Protein AF-A0A349ME49-F1 (afdb_monomer_lite)

Radius of gyration: 11.84 Å; chains: 1; bounding box: 28×22×29 Å

Secondary structure (DSSP, 8-state):
--SS--EEEE---SS---EEEEEE--HHHHHHHHHTT-SEEEEEE-S--TTS--S--HHHHHHHHHHHHTT-EEEE-STT-

Sequence (81 aa):
SDYCPNGIQVRGSRNIKRIVTGVSACLELFQAAADQKADLVLVHHGLFWEKDSRIVQGSLKKRLQVLMEHNLSLMAFHLPL

Structure (mmCIF, N/CA/C/O backbone):
data_AF-A0A349ME49-F1
#
_entry.id   AF-A0A349ME49-F1
#
loop_
_atom_site.group_PDB
_atom_site.id
_atom_site.type_symbol
_atom_site.label_atom_id
_atom_site.label_alt_id
_atom_site.label_comp_id
_atom_site.label_asym_id
_atom_site.label_entity_id
_atom_site.label_seq_id
_atom_site.pdbx_PDB_ins_code
_atom_site.Cartn_x
_atom_site.Cartn_y
_atom_sit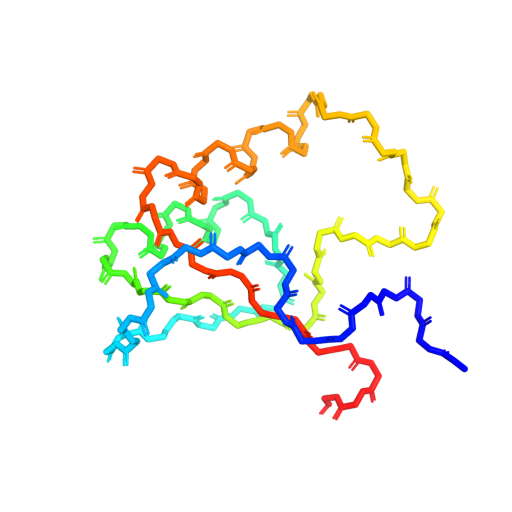e.Cartn_z
_atom_site.occupancy
_atom_site.B_iso_or_equiv
_atom_site.auth_seq_id
_atom_site.auth_comp_id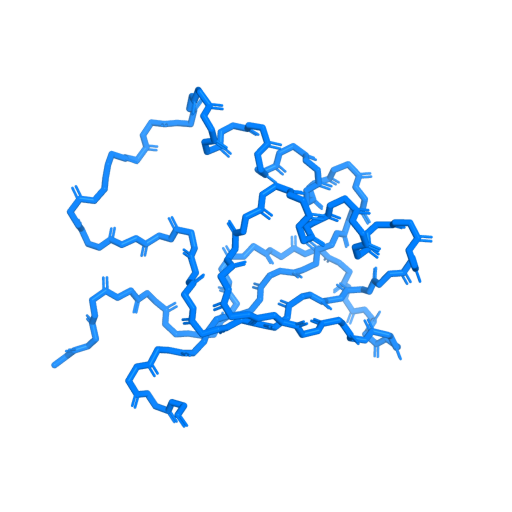
_atom_site.auth_asym_id
_atom_site.auth_atom_id
_atom_site.pdbx_PDB_model_num
ATOM 1 N N . SER A 1 1 ? -4.529 -11.696 -18.688 1.00 80.38 1 SER A N 1
ATOM 2 C CA . SER A 1 1 ? -4.117 -11.741 -17.273 1.00 80.38 1 SER A CA 1
ATOM 3 C C . SER A 1 1 ? -3.797 -10.327 -16.832 1.00 80.38 1 SER A C 1
ATOM 5 O O . SER A 1 1 ? -3.571 -9.487 -17.695 1.00 80.38 1 SER A O 1
ATOM 7 N N . ASP A 1 2 ? -3.840 -10.045 -15.531 1.00 93.31 2 ASP A N 1
ATOM 8 C CA . ASP A 1 2 ? -3.403 -8.749 -14.998 1.00 93.31 2 ASP A CA 1
ATOM 9 C C . ASP A 1 2 ? -1.873 -8.716 -14.844 1.00 93.31 2 ASP A C 1
ATOM 11 O O . ASP A 1 2 ? -1.246 -9.768 -14.778 1.00 93.31 2 ASP A O 1
ATOM 15 N N . TYR A 1 3 ? -1.294 -7.519 -14.775 1.00 95.38 3 TYR A N 1
ATOM 16 C CA . TYR A 1 3 ? 0.141 -7.263 -14.617 1.00 95.38 3 TYR A CA 1
ATOM 17 C C . TYR A 1 3 ? 0.567 -7.105 -13.151 1.00 95.38 3 TYR A C 1
ATOM 19 O O . TYR A 1 3 ? 1.747 -6.887 -12.855 1.00 95.38 3 TYR A O 1
ATOM 27 N N . CYS A 1 4 ? -0.392 -7.167 -12.229 1.00 95.38 4 CYS A N 1
ATOM 28 C CA . CYS A 1 4 ? -0.172 -7.116 -10.792 1.00 95.38 4 CYS A CA 1
ATOM 29 C C . CYS A 1 4 ? -1.193 -8.012 -10.061 1.00 95.38 4 CYS A C 1
ATOM 31 O O . CYS A 1 4 ? -2.239 -8.355 -10.620 1.00 95.38 4 CYS A O 1
ATOM 33 N N . PRO A 1 5 ? -0.916 -8.427 -8.812 1.00 96.12 5 PRO A N 1
ATOM 34 C CA . PRO A 1 5 ? -1.878 -9.177 -8.027 1.00 96.12 5 PRO A CA 1
ATOM 35 C C . PRO A 1 5 ? -3.032 -8.264 -7.595 1.00 96.12 5 PRO A C 1
ATOM 37 O O . PRO A 1 5 ? -2.821 -7.278 -6.883 1.00 96.12 5 PRO A O 1
ATOM 40 N N . ASN A 1 6 ? -4.247 -8.636 -8.000 1.00 97.94 6 ASN A N 1
ATOM 41 C CA . ASN A 1 6 ? -5.491 -8.032 -7.528 1.00 97.94 6 ASN A CA 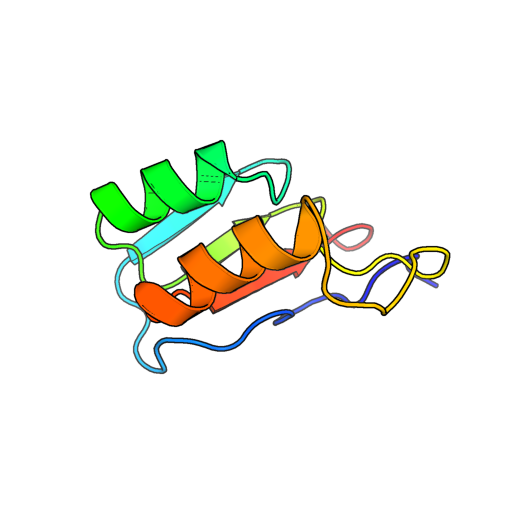1
ATOM 42 C C . ASN A 1 6 ? -5.845 -8.537 -6.120 1.00 97.94 6 ASN A C 1
ATOM 44 O O . ASN A 1 6 ? -5.666 -9.714 -5.803 1.00 97.94 6 ASN A O 1
ATOM 48 N N . GLY A 1 7 ? -6.392 -7.654 -5.288 1.00 97.88 7 GLY A N 1
ATOM 49 C CA . GLY A 1 7 ? -6.746 -7.922 -3.899 1.00 97.88 7 GLY A CA 1
ATOM 50 C C . GLY A 1 7 ? -5.707 -7.405 -2.902 1.00 97.88 7 GLY A C 1
ATOM 51 O O . GLY A 1 7 ? -5.090 -6.361 -3.105 1.00 97.88 7 GLY A O 1
ATOM 52 N N . ILE A 1 8 ? -5.572 -8.091 -1.761 1.00 97.88 8 ILE A N 1
ATOM 53 C CA . ILE A 1 8 ? -4.686 -7.660 -0.667 1.00 97.88 8 ILE A CA 1
ATOM 54 C C . ILE A 1 8 ? -3.229 -7.883 -1.075 1.00 97.88 8 ILE A C 1
ATOM 56 O O . ILE A 1 8 ? -2.816 -9.018 -1.298 1.00 97.88 8 ILE A O 1
ATOM 60 N N . GLN A 1 9 ? -2.446 -6.808 -1.097 1.00 97.88 9 GLN A N 1
ATOM 61 C CA . GLN A 1 9 ? -1.015 -6.842 -1.403 1.00 97.88 9 GLN A CA 1
ATOM 62 C C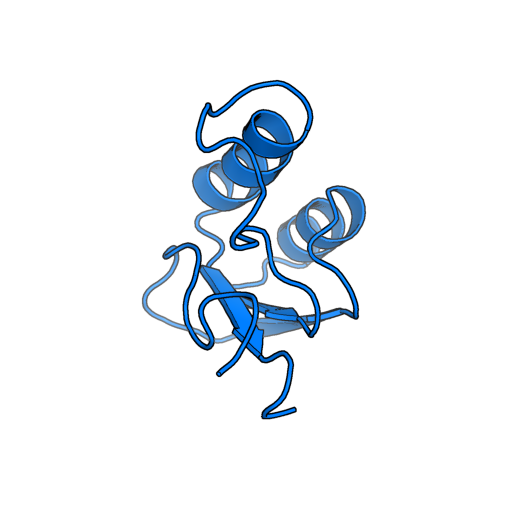 . GLN A 1 9 ? -0.148 -6.776 -0.142 1.00 97.88 9 GLN A C 1
ATOM 64 O O . GLN A 1 9 ? 0.871 -7.456 -0.053 1.00 97.88 9 GLN A O 1
ATOM 69 N N . VAL A 1 10 ? -0.560 -5.986 0.852 1.00 98.38 10 VAL A N 1
ATOM 70 C CA . VAL A 1 10 ? 0.091 -5.904 2.168 1.00 98.38 10 VAL A CA 1
ATOM 71 C C . VAL A 1 10 ? -0.993 -6.017 3.224 1.00 98.38 10 VAL A C 1
ATOM 73 O O . VAL A 1 10 ? -2.013 -5.335 3.146 1.00 98.38 10 VAL A O 1
ATOM 76 N N . ARG A 1 11 ? -0.804 -6.906 4.197 1.00 98.12 11 ARG A N 1
ATOM 77 C CA . ARG A 1 11 ? -1.792 -7.156 5.246 1.00 98.12 11 ARG A CA 1
ATOM 78 C C . ARG A 1 11 ? -1.376 -6.444 6.530 1.00 98.12 11 ARG A C 1
ATOM 80 O O . ARG A 1 11 ? -0.292 -6.712 7.036 1.00 98.12 11 ARG A O 1
ATOM 87 N N . GLY A 1 12 ? -2.261 -5.594 7.042 1.00 97.19 12 GLY A N 1
ATOM 88 C CA . GLY A 1 12 ? -2.156 -4.938 8.344 1.00 97.19 12 GLY A CA 1
ATOM 89 C C . GLY A 1 12 ? -3.348 -5.308 9.230 1.00 97.19 12 GLY A C 1
ATOM 90 O O . GLY A 1 12 ? -3.581 -6.490 9.510 1.00 97.19 12 GLY A O 1
ATOM 91 N N . SER A 1 13 ? -4.133 -4.305 9.637 1.00 93.94 13 SER A N 1
ATOM 92 C CA . SER A 1 13 ? -5.311 -4.464 10.496 1.00 93.94 13 SER A CA 1
ATOM 93 C C . SER A 1 13 ? -6.301 -5.502 9.959 1.00 93.94 13 SER A C 1
ATOM 95 O O . SER A 1 13 ? -6.649 -5.521 8.779 1.00 93.94 13 SER A O 1
ATOM 97 N N . ARG A 1 14 ? -6.794 -6.366 10.857 1.00 93.94 14 ARG A N 1
ATOM 98 C CA . ARG A 1 14 ? -7.874 -7.324 10.559 1.00 93.94 14 ARG A CA 1
ATOM 99 C C . ARG A 1 14 ? -9.265 -6.699 10.654 1.00 93.94 14 ARG A C 1
ATOM 101 O O . ARG A 1 14 ? -10.209 -7.272 10.123 1.00 93.94 14 ARG A O 1
ATOM 108 N N . ASN A 1 15 ? -9.399 -5.574 11.354 1.00 96.56 15 ASN A N 1
ATOM 109 C CA . ASN A 1 15 ? -10.672 -4.896 11.569 1.00 96.56 15 ASN A CA 1
ATOM 110 C C . ASN A 1 15 ? -10.660 -3.578 10.798 1.00 96.56 15 ASN A C 1
ATOM 112 O O . ASN A 1 15 ? -9.961 -2.649 11.192 1.00 96.56 15 ASN A O 1
ATOM 116 N N . ILE A 1 16 ? -11.400 -3.517 9.694 1.00 98.00 16 ILE A N 1
ATOM 117 C CA . ILE A 1 16 ? -11.395 -2.360 8.799 1.00 98.00 16 ILE A CA 1
ATOM 118 C C . ILE A 1 16 ? -12.590 -1.471 9.132 1.00 98.00 16 ILE A C 1
ATOM 120 O O . ILE A 1 16 ? -13.733 -1.847 8.885 1.00 98.00 16 ILE A O 1
ATOM 124 N N . LYS A 1 17 ? -12.326 -0.290 9.694 1.00 98.12 17 LYS A N 1
ATOM 125 C CA . LYS A 1 17 ? -13.331 0.739 9.994 1.00 98.12 17 LYS A CA 1
ATOM 126 C C . LYS A 1 17 ? -13.178 1.969 9.109 1.00 98.12 17 LYS A C 1
ATOM 128 O O . LYS A 1 17 ? -14.175 2.609 8.789 1.00 98.12 17 LYS A O 1
ATOM 133 N N . ARG A 1 18 ? -11.947 2.310 8.719 1.00 98.44 18 ARG A N 1
ATOM 134 C CA . ARG A 1 18 ? -11.648 3.447 7.846 1.00 98.44 18 ARG A CA 1
ATOM 135 C C . ARG A 1 18 ? -10.835 3.012 6.637 1.00 98.44 18 ARG A C 1
ATOM 137 O O . ARG A 1 18 ? -9.753 2.443 6.772 1.00 98.44 18 ARG A O 1
ATOM 144 N N . ILE A 1 19 ? -11.349 3.357 5.462 1.00 98.62 19 ILE A N 1
ATOM 145 C CA . ILE A 1 19 ? -10.693 3.130 4.179 1.00 98.62 19 ILE A CA 1
ATOM 146 C C . ILE A 1 19 ? -10.293 4.481 3.596 1.00 98.62 19 ILE A C 1
ATOM 148 O O . ILE A 1 19 ? -11.103 5.406 3.559 1.00 98.62 19 ILE A O 1
ATOM 152 N N . VAL A 1 20 ? -9.053 4.579 3.132 1.00 98.75 20 VAL A N 1
ATOM 153 C CA . VAL A 1 20 ? -8.582 5.682 2.289 1.00 98.75 20 VAL A CA 1
ATOM 154 C C . VAL A 1 20 ? -8.388 5.151 0.877 1.00 98.75 20 VAL A C 1
ATOM 156 O O . VAL A 1 20 ? -7.888 4.046 0.685 1.00 98.75 20 VAL A O 1
ATOM 159 N N . THR A 1 21 ? -8.791 5.926 -0.123 1.00 98.75 21 THR A N 1
ATOM 160 C CA . THR A 1 21 ? -8.652 5.549 -1.531 1.00 98.75 21 THR A CA 1
ATOM 161 C C . THR A 1 21 ? -7.673 6.470 -2.241 1.00 98.75 21 THR A C 1
ATOM 163 O O . THR A 1 21 ? -7.603 7.659 -1.931 1.00 98.75 21 THR A O 1
ATOM 166 N N . GLY A 1 22 ? -6.965 5.955 -3.239 1.00 98.31 22 GLY A N 1
ATOM 167 C CA . GLY A 1 22 ? -6.127 6.760 -4.125 1.00 98.31 22 GLY A CA 1
ATOM 168 C C . GLY A 1 22 ? -5.902 6.069 -5.464 1.00 98.31 22 GLY A C 1
ATOM 169 O O . GLY A 1 22 ? -6.260 4.912 -5.639 1.00 98.31 22 GLY A O 1
ATOM 170 N N . VAL A 1 23 ? -5.298 6.762 -6.428 1.00 98.44 23 VAL A N 1
ATOM 171 C CA . VAL A 1 23 ? -5.001 6.148 -7.735 1.00 98.44 23 VAL A CA 1
ATOM 172 C C . VAL A 1 23 ? -3.801 5.204 -7.631 1.00 98.44 23 VAL A C 1
ATOM 174 O O . VAL A 1 23 ? -3.869 4.073 -8.103 1.00 98.44 23 VAL A O 1
ATOM 177 N N . SER A 1 24 ? -2.725 5.638 -6.965 1.00 98.38 24 SER A N 1
ATOM 178 C CA . SER A 1 24 ? -1.448 4.915 -6.920 1.00 98.38 24 SER A CA 1
ATOM 179 C C . SER A 1 24 ? -0.925 4.729 -5.498 1.00 98.38 24 SER A C 1
ATOM 181 O O . SER A 1 24 ? -1.013 5.637 -4.675 1.00 98.38 24 SER A O 1
ATOM 183 N N . ALA A 1 25 ? -0.298 3.580 -5.238 1.00 98.44 25 ALA A N 1
ATOM 184 C CA . ALA A 1 25 ? 0.418 3.244 -4.005 1.00 98.44 25 ALA A CA 1
ATOM 185 C C . ALA A 1 25 ? 1.737 4.039 -3.843 1.00 98.44 25 ALA A C 1
ATOM 187 O O . ALA A 1 25 ? 2.839 3.471 -3.869 1.00 98.44 25 ALA A O 1
ATOM 188 N N . CYS A 1 26 ? 1.645 5.367 -3.723 1.00 98.44 26 CYS A N 1
ATOM 189 C CA . CYS A 1 26 ? 2.779 6.249 -3.442 1.00 98.44 26 CYS A CA 1
ATOM 190 C C . CYS A 1 26 ? 2.977 6.473 -1.932 1.00 98.44 26 CYS A C 1
ATOM 192 O O . CYS A 1 26 ? 2.105 6.172 -1.117 1.00 98.44 26 CYS A O 1
ATOM 194 N N . LEU A 1 27 ? 4.158 6.971 -1.555 1.00 98.69 27 LEU A N 1
ATOM 195 C CA . LEU A 1 27 ? 4.524 7.175 -0.150 1.00 98.69 27 LEU A CA 1
ATOM 196 C C . LEU A 1 27 ? 3.640 8.238 0.513 1.00 98.69 27 LEU A C 1
ATOM 198 O O . LEU A 1 27 ? 3.218 8.073 1.651 1.00 98.69 27 LEU A O 1
ATOM 202 N N . GLU A 1 28 ? 3.328 9.296 -0.226 1.00 98.62 28 GLU A N 1
ATOM 203 C CA . GLU A 1 28 ? 2.523 10.431 0.215 1.00 98.62 28 GLU A CA 1
ATOM 204 C C . GLU A 1 28 ? 1.095 9.993 0.559 1.00 98.62 28 GLU A C 1
ATOM 206 O O . GLU A 1 28 ? 0.555 10.403 1.584 1.00 98.62 28 GLU A O 1
ATOM 211 N N . LEU A 1 29 ? 0.509 9.097 -0.247 1.00 98.81 29 LEU A N 1
ATOM 212 C CA . LEU A 1 29 ? -0.799 8.505 0.038 1.00 98.81 29 LEU A CA 1
ATOM 213 C C . LEU A 1 29 ? -0.767 7.699 1.339 1.00 98.81 29 LEU A C 1
ATOM 215 O O . LEU A 1 29 ? -1.690 7.797 2.144 1.00 98.81 29 LEU A O 1
ATOM 219 N N . PHE A 1 30 ? 0.281 6.901 1.551 1.00 98.81 30 PHE A N 1
ATOM 220 C CA . PHE A 1 30 ? 0.400 6.089 2.762 1.00 98.81 30 PHE A CA 1
ATOM 221 C C . PHE A 1 30 ? 0.598 6.944 4.008 1.00 98.81 30 PHE A C 1
ATOM 223 O O . PHE A 1 30 ? -0.023 6.654 5.027 1.00 98.81 30 PHE A O 1
ATOM 230 N N . GLN A 1 31 ? 1.377 8.024 3.916 1.00 98.69 31 GLN A N 1
ATOM 231 C CA . GLN A 1 31 ? 1.534 8.964 5.022 1.00 98.69 31 GLN A CA 1
ATOM 232 C C . GLN A 1 31 ? 0.206 9.659 5.350 1.00 98.69 31 GLN A C 1
ATOM 234 O O . GLN A 1 31 ? -0.223 9.648 6.499 1.00 98.69 31 GLN A O 1
ATOM 239 N N . ALA A 1 32 ? -0.510 10.160 4.338 1.00 98.75 32 ALA A N 1
ATOM 240 C CA . ALA A 1 32 ? -1.819 10.778 4.541 1.00 98.75 32 ALA A CA 1
ATOM 241 C C . ALA A 1 32 ? -2.851 9.789 5.119 1.00 98.75 32 ALA A C 1
ATOM 243 O O . ALA A 1 32 ? -3.665 10.150 5.969 1.00 98.75 32 ALA A O 1
ATOM 244 N N . ALA A 1 33 ? -2.818 8.524 4.690 1.00 98.75 33 ALA A N 1
ATOM 245 C CA . ALA A 1 33 ? -3.682 7.480 5.233 1.00 98.75 33 ALA A CA 1
ATOM 246 C C . ALA A 1 33 ? -3.352 7.153 6.699 1.00 98.75 33 ALA A C 1
ATOM 248 O O . ALA A 1 33 ? -4.267 6.959 7.504 1.00 98.75 33 ALA A O 1
ATOM 249 N N . ALA A 1 34 ? -2.065 7.124 7.051 1.00 98.50 34 ALA A N 1
ATOM 250 C CA . ALA A 1 34 ? -1.600 6.948 8.420 1.00 98.50 34 ALA A CA 1
ATOM 251 C C . ALA A 1 34 ? -2.046 8.105 9.328 1.00 98.50 34 ALA A C 1
ATOM 253 O O . ALA A 1 34 ? -2.598 7.855 10.402 1.00 98.50 34 ALA A O 1
ATOM 254 N N . ASP A 1 35 ? -1.903 9.352 8.871 1.00 98.50 35 ASP A N 1
ATOM 255 C CA . ASP A 1 35 ? -2.326 10.552 9.606 1.00 98.50 35 ASP A CA 1
ATOM 256 C C . ASP A 1 35 ? -3.838 10.537 9.875 1.00 98.50 35 ASP A C 1
ATOM 258 O O . ASP A 1 35 ? -4.307 10.876 10.964 1.00 98.50 35 ASP A O 1
ATOM 262 N N . GLN A 1 36 ? -4.610 10.039 8.906 1.00 98.31 36 GLN A N 1
ATOM 263 C CA . GLN A 1 36 ? -6.051 9.843 9.038 1.00 98.31 36 GLN A CA 1
ATOM 264 C C . GLN A 1 36 ? -6.430 8.596 9.840 1.00 98.31 36 GLN A C 1
ATOM 266 O O . GLN A 1 36 ? -7.623 8.342 10.016 1.00 98.31 36 GLN A O 1
ATOM 271 N N . LYS A 1 37 ? -5.468 7.815 10.347 1.00 97.94 37 LYS A N 1
ATOM 272 C CA . LYS A 1 37 ? -5.689 6.542 11.053 1.00 97.94 37 LYS A CA 1
ATOM 273 C C . LYS A 1 37 ? -6.599 5.610 10.248 1.00 97.94 37 LYS A C 1
ATOM 275 O O . LYS A 1 37 ? -7.657 5.192 10.732 1.00 97.94 37 LYS A O 1
ATOM 280 N N . ALA A 1 38 ? -6.267 5.410 8.975 1.00 98.62 38 ALA A N 1
ATOM 281 C CA . ALA A 1 38 ? -6.919 4.411 8.141 1.00 98.62 38 ALA A CA 1
ATOM 282 C C . ALA A 1 38 ? -6.531 2.995 8.596 1.00 98.62 38 ALA A C 1
ATOM 284 O O . ALA A 1 38 ? -5.487 2.796 9.209 1.00 98.62 38 ALA A O 1
ATOM 285 N N . ASP A 1 39 ? -7.367 2.014 8.272 1.00 98.75 39 ASP A N 1
ATOM 286 C CA . ASP A 1 39 ? -7.059 0.591 8.454 1.00 98.75 39 ASP A CA 1
ATOM 287 C C . ASP A 1 39 ? -6.658 -0.063 7.122 1.00 98.75 39 ASP A C 1
ATOM 289 O O . ASP A 1 39 ? -5.924 -1.055 7.091 1.00 98.75 39 ASP A O 1
ATOM 293 N N . LEU A 1 40 ? -7.157 0.490 6.009 1.00 98.75 40 LEU A N 1
ATOM 294 C CA . LEU A 1 40 ? -6.921 -0.001 4.658 1.00 98.75 40 LEU A CA 1
ATOM 295 C C . LEU A 1 40 ? -6.784 1.153 3.661 1.00 98.75 40 LEU A C 1
ATOM 297 O O . LEU A 1 40 ? -7.558 2.110 3.685 1.00 98.75 40 LEU A O 1
ATOM 301 N N . VAL A 1 41 ? -5.824 1.018 2.751 1.00 98.81 41 VAL A N 1
ATOM 302 C CA . VAL A 1 41 ? -5.686 1.839 1.550 1.00 98.81 41 VAL A CA 1
ATOM 303 C C . VAL A 1 41 ? -6.108 1.013 0.338 1.00 98.81 41 VAL A C 1
ATOM 305 O O . VAL A 1 41 ? -5.586 -0.083 0.128 1.00 98.81 41 VAL A O 1
ATOM 308 N N . LEU A 1 42 ? -7.053 1.530 -0.448 1.00 98.75 42 LEU A N 1
ATOM 309 C CA . LEU A 1 42 ? -7.527 0.924 -1.693 1.00 98.75 42 LEU A CA 1
ATOM 310 C C . LEU A 1 42 ? -7.030 1.742 -2.889 1.00 98.75 42 LEU A C 1
ATOM 312 O O . LEU A 1 42 ? -7.267 2.949 -2.951 1.00 98.75 42 LEU A O 1
ATOM 316 N N . VAL A 1 43 ? -6.352 1.093 -3.836 1.00 98.88 43 VAL A N 1
ATOM 317 C CA . VAL A 1 43 ? -5.783 1.765 -5.015 1.00 98.88 43 VAL A CA 1
ATOM 318 C C . VAL A 1 43 ? -6.048 1.036 -6.325 1.00 98.88 43 VAL A C 1
ATOM 320 O O . VAL A 1 43 ? -6.341 -0.158 -6.331 1.00 98.88 43 VAL A O 1
ATOM 323 N N . HIS A 1 44 ? -5.875 1.751 -7.438 1.00 98.44 44 HIS A N 1
ATOM 324 C CA . HIS A 1 44 ? -5.826 1.142 -8.765 1.00 98.44 44 HIS A CA 1
ATOM 325 C C . HIS A 1 44 ? -4.434 0.553 -9.061 1.00 98.44 44 HIS A C 1
ATOM 327 O O . HIS A 1 44 ? -4.289 -0.628 -9.367 1.00 98.44 44 HIS A O 1
ATOM 333 N N . HIS A 1 45 ? -3.376 1.349 -8.876 1.00 98.31 45 HIS A N 1
ATOM 334 C CA . HIS A 1 45 ? -1.988 0.934 -9.093 1.00 98.31 45 HIS A CA 1
ATOM 335 C C . HIS A 1 45 ? -1.309 0.525 -7.778 1.00 98.31 45 HIS A C 1
ATOM 337 O O . HIS A 1 45 ? -0.937 1.376 -6.964 1.00 98.31 45 HIS A O 1
ATOM 343 N N . GLY A 1 46 ? -1.134 -0.784 -7.578 1.00 97.94 46 GLY A N 1
ATOM 344 C CA . GLY A 1 46 ? -0.489 -1.364 -6.394 1.00 97.94 46 GLY A CA 1
ATOM 345 C C . GLY A 1 46 ? 1.048 -1.281 -6.377 1.00 97.94 46 GLY A C 1
ATOM 346 O O . GLY A 1 46 ? 1.675 -0.574 -7.166 1.00 97.94 46 GLY A O 1
ATOM 347 N N . LEU A 1 47 ? 1.668 -2.020 -5.451 1.00 97.75 47 LEU A N 1
ATOM 348 C CA . LEU A 1 47 ? 3.123 -2.070 -5.250 1.00 97.75 47 LEU A CA 1
ATOM 349 C C . LEU A 1 47 ? 3.843 -3.119 -6.102 1.00 97.75 47 LEU A C 1
ATOM 351 O O . LEU A 1 47 ? 5.031 -2.952 -6.362 1.00 97.75 47 LEU A O 1
ATOM 355 N N . PHE A 1 48 ? 3.176 -4.216 -6.468 1.00 96.88 48 PHE A N 1
ATOM 356 C CA . PHE A 1 48 ? 3.850 -5.405 -6.997 1.00 96.88 48 PHE A CA 1
ATOM 357 C C . PHE A 1 48 ? 3.498 -5.671 -8.460 1.00 96.88 48 PHE A C 1
ATOM 359 O O . PHE A 1 48 ? 2.574 -6.422 -8.748 1.00 96.88 48 PHE A O 1
ATOM 366 N N . TRP A 1 49 ? 4.275 -5.125 -9.390 1.00 96.62 49 TRP A N 1
ATOM 367 C CA . TRP A 1 49 ? 4.120 -5.430 -10.815 1.00 96.62 49 TRP A CA 1
ATOM 368 C C . TRP A 1 49 ? 4.942 -6.660 -11.210 1.00 96.62 49 TRP A C 1
ATOM 370 O O . TRP A 1 49 ? 5.885 -7.040 -10.510 1.00 96.62 49 TRP A O 1
ATOM 380 N N . GLU A 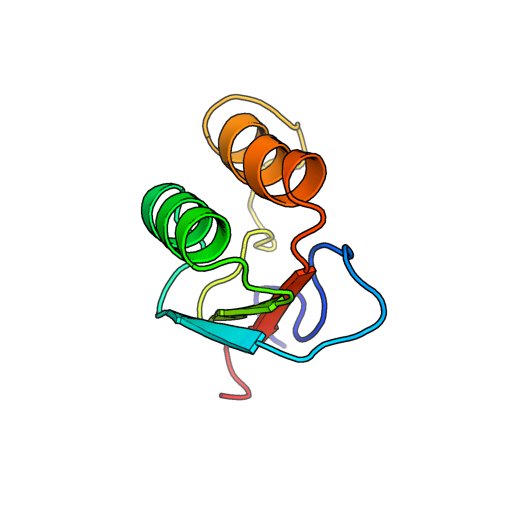1 50 ? 4.577 -7.332 -12.301 1.00 94.38 50 GLU A N 1
ATOM 381 C CA . GLU A 1 50 ? 5.254 -8.548 -12.780 1.00 94.38 50 GLU A CA 1
ATOM 382 C C . GLU A 1 50 ? 6.756 -8.348 -13.023 1.00 94.38 50 GLU A C 1
ATOM 384 O O . GLU A 1 50 ? 7.553 -9.212 -12.662 1.00 94.38 50 GLU A O 1
ATOM 389 N N . LYS A 1 51 ? 7.142 -7.203 -13.599 1.00 94.00 51 LYS A N 1
ATOM 390 C CA . LYS A 1 51 ? 8.521 -6.911 -14.032 1.00 94.00 51 LYS A CA 1
ATOM 391 C C . LYS A 1 51 ? 9.360 -6.158 -12.994 1.00 94.00 51 LYS A C 1
ATOM 393 O O . LYS A 1 51 ? 10.523 -5.861 -13.259 1.00 94.00 51 LYS A O 1
ATOM 398 N N . ASP A 1 52 ? 8.792 -5.856 -11.831 1.00 94.31 52 ASP A N 1
ATOM 399 C CA . ASP A 1 52 ? 9.498 -5.125 -10.783 1.00 94.31 52 ASP A CA 1
ATOM 400 C C . ASP A 1 52 ? 10.471 -6.022 -10.015 1.00 94.31 52 ASP A C 1
ATOM 402 O O . ASP A 1 52 ? 10.208 -7.200 -9.749 1.00 94.31 52 ASP A O 1
ATOM 406 N N . SER A 1 53 ? 11.583 -5.429 -9.574 1.00 94.69 53 SER A N 1
ATOM 407 C CA . SER A 1 53 ? 12.490 -6.084 -8.632 1.00 94.69 53 SER A CA 1
ATOM 408 C C . SER A 1 53 ? 11.759 -6.437 -7.336 1.00 94.69 53 SER A C 1
ATOM 410 O O . SER A 1 53 ? 11.040 -5.620 -6.759 1.00 94.69 53 SER A O 1
ATOM 412 N N . ARG A 1 54 ? 11.986 -7.657 -6.842 1.00 93.75 54 ARG A N 1
ATOM 413 C CA . ARG A 1 54 ? 11.444 -8.136 -5.560 1.00 93.75 54 ARG A CA 1
ATOM 414 C C . ARG A 1 54 ? 12.338 -7.795 -4.362 1.00 93.75 54 ARG A C 1
ATOM 416 O O . ARG A 1 54 ? 11.996 -8.132 -3.233 1.00 93.75 54 ARG A O 1
ATOM 423 N N . ILE A 1 55 ? 13.474 -7.131 -4.585 1.00 97.88 55 ILE A N 1
ATOM 424 C CA . ILE A 1 55 ? 14.379 -6.708 -3.511 1.00 97.88 55 ILE A CA 1
ATOM 425 C C . ILE A 1 55 ? 13.763 -5.512 -2.781 1.00 97.88 55 ILE A C 1
ATOM 427 O O . ILE A 1 55 ? 13.513 -4.461 -3.374 1.00 97.88 55 ILE A O 1
ATOM 431 N N . VAL A 1 56 ? 13.554 -5.644 -1.470 1.00 97.69 56 VAL A N 1
ATOM 432 C CA . VAL A 1 56 ? 12.986 -4.577 -0.636 1.00 97.69 56 VAL A CA 1
ATOM 433 C C . VAL A 1 56 ? 14.056 -3.537 -0.306 1.00 97.69 56 VAL A C 1
ATOM 435 O O . VAL A 1 56 ? 14.739 -3.597 0.714 1.00 97.69 56 VAL A O 1
ATOM 438 N N . GLN A 1 57 ? 14.194 -2.553 -1.190 1.00 97.75 57 GLN A N 1
ATOM 439 C CA . GLN A 1 57 ? 15.125 -1.434 -1.048 1.00 97.75 57 GLN A CA 1
ATOM 440 C C . GLN A 1 57 ? 14.517 -0.129 -1.576 1.00 97.75 57 GLN A C 1
ATOM 442 O O . GLN A 1 57 ? 13.416 -0.122 -2.132 1.00 97.75 57 GLN A O 1
ATOM 447 N N . GLY A 1 58 ? 15.219 0.991 -1.378 1.00 97.06 58 GLY A N 1
ATOM 448 C CA . GLY A 1 58 ? 14.827 2.293 -1.925 1.00 97.06 58 GLY A CA 1
ATOM 449 C C . GLY A 1 58 ? 13.372 2.674 -1.620 1.00 97.06 58 GLY A C 1
ATOM 450 O O . GLY A 1 58 ? 12.942 2.666 -0.465 1.00 97.06 58 GLY A O 1
ATOM 451 N N . SER A 1 59 ? 12.610 3.008 -2.666 1.00 96.06 59 SER A N 1
ATOM 452 C CA . SER A 1 59 ? 11.210 3.442 -2.558 1.00 96.06 59 SER A CA 1
ATOM 453 C C . SER A 1 59 ? 10.255 2.333 -2.109 1.00 96.06 59 SER A C 1
ATOM 455 O O . SER A 1 59 ? 9.288 2.621 -1.403 1.00 96.06 59 SER A O 1
ATOM 457 N N . LEU A 1 60 ? 10.499 1.072 -2.486 1.00 97.94 60 LEU A N 1
ATOM 458 C CA . LEU A 1 60 ? 9.679 -0.056 -2.037 1.00 97.94 60 LEU A CA 1
ATOM 459 C C . LEU A 1 60 ? 9.826 -0.248 -0.525 1.00 97.94 60 LEU A C 1
ATOM 461 O O . LEU A 1 60 ? 8.818 -0.355 0.167 1.00 97.94 60 LEU A O 1
ATOM 465 N N . LYS A 1 61 ? 11.062 -0.194 -0.006 1.00 98.50 61 LYS A N 1
ATOM 466 C CA . LYS A 1 61 ? 11.324 -0.273 1.440 1.00 98.50 61 LYS A CA 1
ATOM 467 C C . LYS A 1 61 ? 10.578 0.822 2.203 1.00 98.50 61 LYS A C 1
ATOM 469 O O . LYS A 1 61 ? 9.829 0.500 3.114 1.00 98.50 61 LYS A O 1
ATOM 474 N N . LYS A 1 62 ? 10.731 2.090 1.802 1.00 98.50 62 LYS A N 1
ATOM 475 C CA . LYS A 1 62 ? 10.075 3.227 2.478 1.00 98.50 62 LYS A CA 1
ATOM 476 C C . LYS A 1 62 ? 8.553 3.073 2.527 1.00 98.50 62 LYS A C 1
ATOM 478 O O . LYS A 1 62 ? 7.945 3.268 3.571 1.00 98.50 62 LYS A O 1
ATOM 483 N N . ARG A 1 63 ? 7.941 2.683 1.406 1.00 98.56 63 ARG A N 1
ATOM 484 C CA . ARG A 1 63 ? 6.490 2.472 1.313 1.00 98.56 63 ARG A CA 1
ATOM 485 C C . ARG A 1 63 ? 6.009 1.313 2.186 1.00 98.56 63 ARG A C 1
ATOM 487 O O . ARG A 1 63 ? 5.007 1.455 2.876 1.00 98.56 63 ARG A O 1
ATOM 494 N N . LEU A 1 64 ? 6.729 0.189 2.185 1.00 98.56 64 LEU A N 1
ATOM 495 C CA . LEU A 1 64 ? 6.404 -0.951 3.044 1.00 98.56 64 LEU A CA 1
ATOM 496 C C . LEU A 1 64 ? 6.576 -0.622 4.531 1.00 98.56 64 LEU A C 1
ATOM 498 O O . LEU A 1 64 ? 5.751 -1.059 5.324 1.00 98.56 64 LEU A O 1
ATOM 502 N N . GLN A 1 65 ? 7.591 0.166 4.900 1.00 98.56 65 GLN A N 1
ATOM 503 C CA . GLN A 1 65 ? 7.801 0.597 6.285 1.00 98.56 65 GLN A CA 1
ATOM 504 C C . GLN A 1 65 ? 6.591 1.356 6.827 1.00 98.56 65 GLN A C 1
ATOM 506 O O . GLN A 1 65 ? 6.058 0.939 7.845 1.00 98.56 65 GLN A O 1
ATOM 511 N N . VAL A 1 66 ? 6.088 2.370 6.113 1.00 98.69 66 VAL A N 1
ATOM 512 C CA . VAL A 1 66 ? 4.893 3.119 6.549 1.00 98.69 66 VAL A CA 1
ATOM 513 C C . VAL A 1 66 ? 3.688 2.191 6.718 1.00 98.69 66 VAL A C 1
ATOM 515 O O . VAL A 1 66 ? 2.995 2.250 7.731 1.00 98.69 66 VAL A O 1
ATOM 518 N N . LEU A 1 67 ? 3.451 1.283 5.763 1.00 98.62 67 LEU A N 1
ATOM 519 C CA . LEU A 1 67 ? 2.344 0.331 5.876 1.00 98.62 67 LEU A CA 1
ATOM 520 C C . LEU A 1 67 ? 2.477 -0.568 7.118 1.00 98.62 67 LEU A C 1
ATOM 522 O O . LEU A 1 67 ? 1.501 -0.780 7.834 1.00 98.62 67 LEU A O 1
ATOM 526 N N . MET A 1 68 ? 3.682 -1.076 7.393 1.00 98.31 68 MET A N 1
ATOM 527 C CA . MET A 1 68 ? 3.950 -1.966 8.527 1.00 98.31 68 MET A CA 1
ATOM 528 C C . MET A 1 68 ? 3.906 -1.233 9.874 1.00 98.31 68 MET A C 1
ATOM 530 O O . MET A 1 68 ? 3.268 -1.720 10.804 1.00 98.31 68 MET A O 1
ATOM 534 N N . GLU A 1 69 ? 4.539 -0.064 9.977 1.00 98.38 69 GLU A N 1
ATOM 535 C CA . GLU A 1 69 ? 4.618 0.749 11.200 1.00 98.38 69 GLU A CA 1
ATOM 536 C C . GLU A 1 69 ? 3.234 1.206 11.677 1.00 98.38 69 GLU A C 1
ATOM 538 O O . GLU A 1 69 ? 2.971 1.243 12.878 1.00 98.38 69 GLU A O 1
ATOM 543 N N . HIS A 1 70 ? 2.322 1.481 10.742 1.00 98.25 70 HIS A N 1
ATOM 544 C CA . HIS A 1 70 ? 0.956 1.904 11.045 1.00 98.25 70 HIS A CA 1
ATOM 545 C C . HIS A 1 70 ? -0.074 0.769 10.990 1.00 98.25 70 HIS A C 1
ATOM 547 O O . HIS A 1 70 ? -1.268 1.027 11.135 1.00 98.25 70 HIS A O 1
ATOM 553 N N . ASN A 1 71 ? 0.360 -0.482 10.793 1.00 98.12 71 ASN A N 1
ATOM 554 C CA . ASN A 1 71 ? -0.525 -1.640 10.635 1.00 98.12 71 ASN A CA 1
ATOM 555 C C . ASN A 1 71 ? -1.620 -1.416 9.561 1.00 98.12 71 ASN A C 1
ATOM 557 O O . ASN A 1 71 ? -2.765 -1.849 9.710 1.00 98.12 71 ASN A O 1
ATOM 561 N N . LEU A 1 72 ? -1.268 -0.726 8.473 1.00 98.44 72 LEU A N 1
ATOM 562 C CA . LEU A 1 72 ? -2.141 -0.394 7.347 1.00 98.44 72 LEU A CA 1
ATOM 563 C C . LEU A 1 72 ? -2.181 -1.544 6.339 1.00 98.44 72 LEU A C 1
ATOM 565 O O . LEU A 1 72 ? -1.147 -2.025 5.870 1.00 98.44 72 LEU A O 1
ATOM 569 N N . SER A 1 73 ? -3.385 -1.956 5.947 1.00 98.69 73 SER A N 1
ATOM 570 C CA . SER A 1 73 ? -3.561 -2.878 4.823 1.00 98.69 73 SER A CA 1
ATOM 571 C C . SER A 1 73 ? -3.507 -2.131 3.488 1.00 98.69 73 SER A C 1
ATOM 573 O O . SER A 1 73 ? -4.039 -1.033 3.367 1.00 98.69 73 SER A O 1
ATOM 575 N N . LEU A 1 74 ? -2.927 -2.746 2.458 1.00 98.75 74 LEU A N 1
ATOM 576 C CA . LEU A 1 74 ? -3.005 -2.285 1.072 1.00 98.75 74 LEU A CA 1
ATOM 577 C C . LEU A 1 74 ? -3.808 -3.286 0.248 1.00 98.75 74 LEU A C 1
ATOM 579 O O . LEU A 1 74 ? -3.457 -4.469 0.191 1.00 98.75 74 LEU A O 1
ATOM 583 N N . MET A 1 75 ? -4.830 -2.792 -0.444 1.00 98.50 75 MET A N 1
ATOM 584 C CA . MET A 1 75 ? -5.600 -3.536 -1.432 1.00 98.50 75 MET A CA 1
ATOM 585 C C . MET A 1 75 ? -5.529 -2.824 -2.781 1.00 98.50 75 MET A C 1
ATOM 587 O O . MET A 1 75 ? -5.651 -1.601 -2.838 1.00 98.50 75 MET A O 1
ATOM 591 N N . ALA A 1 76 ? -5.320 -3.572 -3.860 1.00 98.44 76 ALA A N 1
ATOM 592 C CA . ALA A 1 76 ? -5.230 -3.010 -5.202 1.00 98.44 76 ALA A CA 1
ATOM 593 C C . ALA A 1 76 ? -6.097 -3.788 -6.191 1.00 98.44 76 ALA A C 1
ATOM 595 O O . ALA A 1 76 ? -6.129 -5.017 -6.143 1.00 98.44 76 ALA A O 1
ATOM 596 N N . PHE A 1 77 ? -6.767 -3.073 -7.090 1.00 98.25 77 PHE A N 1
ATOM 597 C CA . PHE A 1 77 ? -7.453 -3.657 -8.240 1.00 98.25 77 PHE A CA 1
ATOM 598 C C . PHE A 1 77 ? -7.080 -2.876 -9.497 1.00 98.25 77 PHE A C 1
ATOM 600 O O . PHE A 1 77 ? -7.360 -1.683 -9.581 1.00 98.25 77 PHE A O 1
ATOM 607 N N . HIS A 1 78 ? -6.436 -3.542 -10.452 1.00 97.44 78 HIS A N 1
ATOM 608 C CA . HIS A 1 78 ? -5.998 -2.928 -11.698 1.00 97.44 78 HIS A CA 1
ATOM 609 C C . HIS A 1 78 ? -7.039 -3.153 -12.799 1.00 97.44 78 HIS A C 1
ATOM 611 O O . HIS A 1 78 ? -8.035 -2.442 -12.809 1.00 97.44 78 HIS A O 1
ATOM 617 N N . LEU A 1 79 ? -6.884 -4.148 -13.679 1.00 96.75 79 LEU A N 1
ATOM 618 C CA . LEU A 1 79 ? -7.833 -4.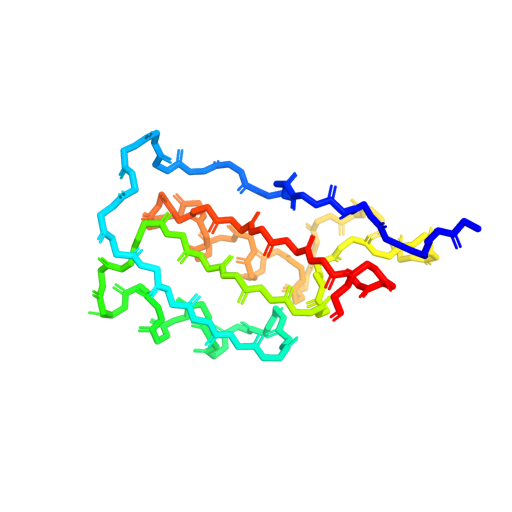376 -14.782 1.00 96.75 79 LEU A CA 1
ATOM 619 C C . LEU A 1 79 ? -9.296 -4.626 -14.350 1.00 96.75 79 LEU A C 1
ATOM 621 O O . LEU A 1 79 ? -10.184 -4.311 -15.138 1.00 96.75 79 LEU A O 1
ATOM 625 N N . PRO A 1 80 ? -9.587 -5.226 -13.174 1.00 94.06 80 PRO A N 1
ATOM 626 C CA . PRO A 1 80 ? -10.964 -5.435 -12.722 1.00 94.06 80 PRO A CA 1
ATOM 627 C C . PRO A 1 80 ? -11.664 -4.198 -12.146 1.00 94.06 80 PRO A C 1
ATOM 629 O O . PRO A 1 80 ? -12.835 -4.321 -11.784 1.00 94.06 80 PRO A O 1
ATOM 632 N N . LEU A 1 81 ? -10.953 -3.079 -11.966 1.00 82.94 81 LEU A N 1
ATOM 633 C CA . LEU A 1 81 ? -11.515 -1.822 -11.462 1.00 82.94 81 LEU A CA 1
ATOM 634 C C . LEU A 1 81 ? -11.987 -0.943 -12.622 1.00 82.94 81 LEU A C 1
ATOM 636 O O . LEU A 1 81 ? -13.090 -0.370 -12.484 1.00 82.94 81 LEU A O 1
#

Foldseek 3Di:
DDQFDAFWPFAFDPDFDAEAEDAELFLVSLVVCLVVLGQEYEYQHYDDGNPDDPDCDDRNVSSVCSCHVSRYIYGYHHPVD

pLDDT: mean 97.24, std 2.89, range [80.38, 98.88]